Protein AF-A2GQQ0-F1 (afdb_monomer_lite)

pLDDT: mean 70.55, std 21.86, range [35.84, 96.81]

Radius of gyration: 24.34 Å; chains: 1; bounding box: 45×58×64 Å

Foldseek 3Di:
DDDDPVRVVVQVVCVVVVNHFQFWDWDADPVRDIDIDGDPGGDDDPPVPPDPDPDPDDDDDDDDDDDDDDDDDDDDDDDDDDDDDDDDDDDDDDD

Structure (mmCIF, N/CA/C/O backbone):
data_AF-A2GQQ0-F1
#
_entry.id   AF-A2GQQ0-F1
#
loop_
_atom_site.group_PDB
_atom_site.id
_atom_site.type_symbol
_atom_site.label_atom_id
_atom_site.label_alt_id
_atom_site.label_comp_id
_atom_site.label_asym_id
_atom_site.label_entity_id
_atom_site.label_seq_id
_atom_site.pdbx_PDB_ins_code
_atom_site.Cartn_x
_atom_site.Cartn_y
_atom_site.Cartn_z
_atom_site.occupancy
_atom_site.B_iso_or_equiv
_atom_site.auth_seq_id
_atom_site.auth_comp_id
_atom_site.auth_asym_id
_atom_site.auth_atom_id
_atom_site.pdbx_PDB_model_num
ATOM 1 N N . MET A 1 1 ? 9.404 -12.769 10.599 1.00 66.31 1 MET A N 1
ATOM 2 C CA . MET A 1 1 ? 9.922 -11.386 10.623 1.00 66.31 1 MET A CA 1
ATOM 3 C C . MET A 1 1 ? 8.780 -10.412 10.425 1.00 66.31 1 MET A C 1
ATOM 5 O O . MET A 1 1 ? 8.056 -10.535 9.441 1.00 66.31 1 MET A O 1
ATOM 9 N N . SER A 1 2 ? 8.642 -9.473 11.351 1.00 84.88 2 SER A N 1
ATOM 10 C CA . SER A 1 2 ? 7.727 -8.334 11.256 1.00 84.88 2 SER A CA 1
ATOM 11 C C . SER A 1 2 ? 8.544 -7.104 10.869 1.00 84.88 2 SER A C 1
ATOM 13 O O . SER A 1 2 ? 9.679 -6.984 11.317 1.00 84.88 2 SER A O 1
ATOM 15 N N . LEU A 1 3 ? 7.990 -6.211 10.049 1.00 92.12 3 LEU A N 1
ATOM 16 C CA . LEU A 1 3 ? 8.635 -4.930 9.752 1.00 92.12 3 LEU A CA 1
ATOM 17 C C . LEU A 1 3 ? 8.617 -4.037 10.995 1.00 92.12 3 LEU A C 1
ATOM 19 O O . LEU A 1 3 ? 7.578 -3.923 11.655 1.00 92.12 3 LEU A O 1
ATOM 23 N N . SER A 1 4 ? 9.733 -3.372 11.270 1.00 96.44 4 SER A N 1
ATOM 24 C CA . SER A 1 4 ? 9.796 -2.269 12.224 1.00 96.44 4 SER A CA 1
ATOM 25 C C . SER A 1 4 ? 8.974 -1.072 11.734 1.00 96.44 4 SER A C 1
ATOM 27 O O . SER A 1 4 ? 8.596 -0.971 10.563 1.00 96.44 4 SER A O 1
ATOM 29 N N . LYS A 1 5 ? 8.698 -0.129 12.639 1.00 95.19 5 LYS A N 1
ATOM 30 C CA . LYS A 1 5 ? 7.955 1.093 12.310 1.00 95.19 5 LYS A CA 1
ATOM 31 C C . LYS A 1 5 ? 8.645 1.902 11.200 1.00 95.19 5 LYS A C 1
ATOM 33 O O . LYS A 1 5 ? 7.992 2.254 10.224 1.00 95.19 5 LYS A O 1
ATOM 38 N N . SER A 1 6 ? 9.958 2.110 11.313 1.00 96.56 6 SER A N 1
ATOM 39 C CA . SER A 1 6 ? 10.739 2.890 10.343 1.00 96.56 6 SER A CA 1
ATOM 40 C C . SER A 1 6 ? 10.803 2.222 8.963 1.00 96.56 6 SER A C 1
ATOM 42 O O . SER A 1 6 ? 10.667 2.899 7.941 1.00 96.56 6 SER A O 1
ATOM 44 N N . GLU A 1 7 ? 10.919 0.889 8.906 1.00 95.56 7 GLU A N 1
ATOM 45 C CA . GLU A 1 7 ? 10.866 0.162 7.630 1.00 95.56 7 GLU A CA 1
ATOM 46 C C . GLU A 1 7 ? 9.497 0.318 6.957 1.00 95.56 7 GLU A C 1
ATOM 48 O O . GLU A 1 7 ? 9.421 0.555 5.751 1.00 95.56 7 GLU A O 1
ATOM 53 N N . ARG A 1 8 ? 8.404 0.232 7.730 1.00 95.88 8 ARG A N 1
ATOM 54 C CA . ARG A 1 8 ? 7.049 0.446 7.202 1.00 95.88 8 ARG A CA 1
ATOM 55 C C . ARG A 1 8 ? 6.878 1.855 6.643 1.00 95.88 8 ARG A C 1
ATOM 57 O O . ARG A 1 8 ? 6.364 1.997 5.538 1.00 95.88 8 ARG A O 1
ATOM 64 N N . GLU A 1 9 ? 7.302 2.871 7.387 1.00 96.81 9 GLU A N 1
ATOM 65 C CA . GLU A 1 9 ? 7.220 4.274 6.963 1.00 96.81 9 GLU A CA 1
ATOM 66 C C . GLU A 1 9 ? 8.027 4.523 5.687 1.00 96.81 9 GLU A C 1
ATOM 68 O O . GLU A 1 9 ? 7.504 5.104 4.738 1.00 96.81 9 GLU A O 1
ATOM 73 N N . SER A 1 10 ? 9.253 4.003 5.613 1.00 96.56 10 SER A N 1
ATOM 74 C CA . SER A 1 10 ? 10.109 4.141 4.428 1.00 96.56 10 SER A CA 1
ATOM 75 C C . SER A 1 10 ? 9.476 3.514 3.184 1.00 96.56 10 SER A C 1
ATOM 77 O O . SER A 1 10 ? 9.498 4.115 2.111 1.00 96.56 10 SER A O 1
ATOM 79 N N . ILE A 1 11 ? 8.865 2.331 3.321 1.00 96.06 11 ILE A N 1
ATOM 80 C CA . ILE A 1 11 ? 8.154 1.665 2.220 1.00 96.06 11 ILE A CA 1
ATOM 81 C C . ILE A 1 11 ? 6.976 2.522 1.735 1.00 96.06 11 ILE A C 1
ATOM 83 O O . ILE A 1 11 ? 6.811 2.685 0.531 1.00 96.06 11 ILE A O 1
ATOM 87 N N . ILE A 1 12 ? 6.180 3.084 2.649 1.00 96.38 12 ILE A N 1
ATOM 88 C CA . ILE A 1 12 ? 5.009 3.907 2.302 1.00 96.38 12 ILE A CA 1
ATOM 89 C C . ILE A 1 12 ? 5.435 5.206 1.612 1.00 96.38 12 ILE A C 1
ATOM 91 O O . ILE A 1 12 ? 4.864 5.572 0.587 1.00 96.38 12 ILE A O 1
ATOM 95 N N . LEU A 1 13 ? 6.443 5.896 2.153 1.00 96.62 13 LEU A N 1
ATOM 96 C CA . LEU A 1 13 ? 6.937 7.149 1.581 1.00 96.62 13 LEU A CA 1
ATOM 97 C C . LEU A 1 13 ? 7.523 6.944 0.182 1.00 96.62 13 LEU A C 1
ATOM 99 O O . LEU A 1 13 ? 7.315 7.776 -0.696 1.00 96.62 13 LEU A O 1
ATOM 103 N N . ASN A 1 14 ? 8.237 5.841 -0.037 1.00 95.44 14 ASN A N 1
ATOM 104 C CA . ASN A 1 14 ? 8.790 5.518 -1.348 1.00 95.44 14 ASN A CA 1
ATOM 105 C C . ASN A 1 14 ? 7.697 5.125 -2.348 1.00 95.44 14 ASN A C 1
ATOM 107 O O . ASN A 1 14 ? 7.732 5.603 -3.477 1.00 95.44 14 ASN A O 1
ATOM 111 N N . ASP A 1 15 ? 6.690 4.356 -1.929 1.00 94.12 15 ASP A N 1
ATOM 112 C CA . ASP A 1 15 ? 5.541 4.013 -2.776 1.00 94.12 15 ASP A CA 1
ATOM 113 C C . ASP A 1 15 ? 4.769 5.267 -3.223 1.00 94.12 15 ASP A C 1
ATOM 115 O O . ASP A 1 15 ? 4.492 5.429 -4.410 1.00 94.12 15 ASP A O 1
ATOM 119 N N . ALA A 1 16 ? 4.556 6.228 -2.315 1.00 93.62 16 ALA A N 1
ATOM 120 C CA . ALA A 1 16 ? 3.965 7.532 -2.636 1.00 93.62 16 ALA A CA 1
ATOM 121 C C . ALA A 1 16 ? 4.821 8.372 -3.607 1.00 93.62 16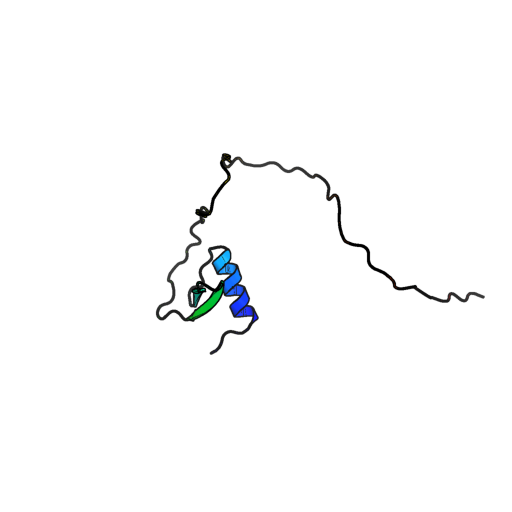 ALA A C 1
ATOM 123 O O . ALA A 1 16 ? 4.298 9.223 -4.324 1.00 93.62 16 ALA A O 1
ATOM 124 N N . ARG A 1 17 ? 6.136 8.124 -3.654 1.00 94.19 17 ARG A N 1
ATOM 125 C CA . ARG A 1 17 ? 7.074 8.710 -4.628 1.00 94.19 17 ARG A CA 1
ATOM 126 C C . ARG A 1 17 ? 7.159 7.909 -5.934 1.00 94.19 17 ARG A C 1
ATOM 128 O O . ARG A 1 17 ? 7.954 8.258 -6.799 1.00 94.19 17 ARG A O 1
ATOM 135 N N . GLY A 1 18 ? 6.383 6.833 -6.076 1.00 91.56 18 GLY A N 1
ATOM 136 C CA . GLY A 1 18 ? 6.420 5.930 -7.228 1.00 91.56 18 GLY A CA 1
ATOM 137 C C . GLY A 1 18 ? 7.566 4.910 -7.203 1.00 91.56 18 GLY A C 1
ATOM 138 O O . GLY A 1 18 ? 7.743 4.158 -8.157 1.00 91.56 18 GLY A O 1
ATOM 139 N N . ILE A 1 19 ? 8.338 4.843 -6.117 1.00 92.50 19 ILE A N 1
ATOM 140 C CA . ILE A 1 19 ? 9.460 3.915 -5.954 1.00 92.50 19 ILE A CA 1
ATOM 141 C C . ILE A 1 19 ? 8.952 2.653 -5.254 1.00 92.50 19 ILE A C 1
ATOM 143 O O . ILE A 1 19 ? 8.790 2.607 -4.033 1.00 92.50 19 ILE A O 1
ATOM 147 N N . GLN A 1 20 ? 8.708 1.601 -6.034 1.00 92.38 20 GLN A N 1
ATOM 148 C CA . GLN A 1 20 ? 8.177 0.351 -5.499 1.00 92.38 20 GLN A CA 1
ATOM 149 C C . GLN A 1 20 ? 9.226 -0.447 -4.725 1.00 92.38 20 GLN A C 1
ATOM 151 O O . GLN A 1 20 ? 10.348 -0.666 -5.180 1.00 92.38 20 GLN A O 1
ATOM 156 N N . HIS A 1 21 ? 8.823 -0.983 -3.574 1.00 94.19 21 HIS A N 1
ATOM 157 C CA . HIS A 1 21 ? 9.680 -1.884 -2.816 1.00 94.19 21 HIS A CA 1
ATOM 158 C C . HIS A 1 21 ? 9.729 -3.286 -3.466 1.00 94.19 21 HIS A C 1
ATOM 160 O O . HIS A 1 21 ? 8.676 -3.864 -3.757 1.00 94.19 21 HIS A O 1
ATOM 166 N N . PRO A 1 22 ? 10.912 -3.913 -3.617 1.00 94.19 22 PRO A N 1
ATOM 167 C CA . PRO A 1 22 ? 11.042 -5.204 -4.301 1.00 94.19 22 PRO A CA 1
ATOM 168 C C . PRO A 1 22 ? 10.315 -6.344 -3.576 1.00 94.19 22 PRO A C 1
ATOM 170 O O . PRO A 1 22 ? 9.738 -7.224 -4.207 1.00 94.19 22 PRO A O 1
ATOM 173 N N . PHE A 1 23 ? 10.294 -6.329 -2.241 1.00 94.31 23 PHE A N 1
ATOM 174 C CA . PHE A 1 23 ? 9.726 -7.422 -1.434 1.00 94.31 23 PHE A CA 1
ATOM 175 C C . PHE A 1 23 ? 8.327 -7.162 -0.869 1.00 94.31 23 PHE A C 1
ATOM 177 O O . PHE A 1 23 ? 7.705 -8.086 -0.341 1.00 94.31 23 PHE A O 1
ATOM 184 N N . TYR A 1 24 ? 7.820 -5.933 -0.952 1.00 95.31 24 TYR A N 1
ATOM 185 C CA . TYR A 1 24 ? 6.555 -5.543 -0.326 1.00 95.31 24 TYR A CA 1
ATOM 186 C C . TYR A 1 24 ? 5.705 -4.759 -1.320 1.00 95.31 24 TYR A C 1
ATOM 188 O O . TYR A 1 24 ? 6.233 -4.106 -2.216 1.00 95.31 24 TYR A O 1
ATOM 196 N N . TYR A 1 25 ? 4.387 -4.862 -1.205 1.00 94.50 25 TYR A N 1
ATOM 197 C CA . TYR A 1 25 ? 3.466 -3.982 -1.915 1.00 94.50 25 TYR A CA 1
ATOM 198 C C . TYR A 1 25 ? 2.626 -3.207 -0.904 1.00 94.50 25 TYR A C 1
ATOM 200 O O . TYR A 1 25 ? 2.312 -3.723 0.179 1.00 94.50 25 TYR A O 1
ATOM 208 N N . VAL A 1 26 ? 2.297 -1.970 -1.262 1.00 95.69 26 VAL A N 1
ATOM 209 C CA . VAL A 1 26 ? 1.425 -1.091 -0.490 1.00 95.69 26 VAL A CA 1
ATOM 210 C C . VAL A 1 26 ? 0.041 -1.119 -1.129 1.00 95.69 26 VAL A C 1
ATOM 212 O O . VAL A 1 26 ? -0.107 -1.204 -2.345 1.00 95.69 26 VAL A O 1
ATOM 215 N N . SER A 1 27 ? -0.992 -1.130 -0.299 1.00 95.12 27 SER A N 1
ATOM 216 C CA . SER A 1 27 ? -2.381 -1.033 -0.741 1.00 95.12 27 SER A CA 1
ATOM 217 C C . SER A 1 27 ? -3.141 -0.116 0.200 1.00 95.12 27 SER A C 1
ATOM 219 O O . SER A 1 27 ? -2.936 -0.166 1.414 1.00 95.12 27 SER A O 1
ATOM 221 N N . GLN A 1 28 ? -4.016 0.712 -0.357 1.00 95.25 28 GLN A N 1
ATOM 222 C CA . GLN A 1 28 ? -4.880 1.594 0.409 1.00 95.25 28 GLN A CA 1
ATOM 223 C C . GLN A 1 28 ? -6.319 1.085 0.322 1.00 95.25 28 GLN A C 1
ATOM 225 O O . GLN A 1 28 ? -6.822 0.758 -0.752 1.00 95.25 28 GLN A O 1
ATOM 230 N N . SER A 1 29 ? -6.972 0.971 1.471 1.00 95.69 29 SER A N 1
ATOM 231 C CA . SER A 1 29 ? -8.409 0.695 1.534 1.00 95.69 29 SER A CA 1
ATOM 232 C C . SER A 1 29 ? -9.231 1.937 1.192 1.00 95.69 29 SER A C 1
ATOM 234 O O . SER A 1 29 ? -8.722 3.055 1.208 1.00 95.69 29 SER A O 1
ATOM 236 N N . LYS A 1 30 ? -10.533 1.744 0.960 1.00 95.06 30 LYS A N 1
ATOM 237 C CA . LYS A 1 30 ? -11.484 2.843 0.728 1.00 95.06 30 LYS A CA 1
ATOM 238 C C . LYS A 1 30 ? -11.552 3.831 1.901 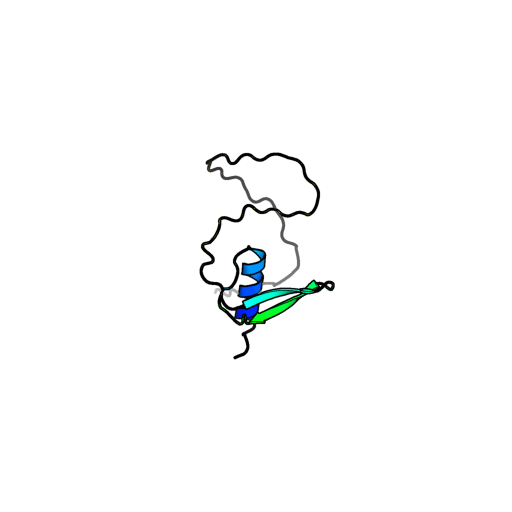1.00 95.06 30 LYS A C 1
ATOM 240 O O . LYS A 1 30 ? -11.750 5.014 1.675 1.00 95.06 30 LYS A O 1
ATOM 245 N N . ASP A 1 31 ? -11.297 3.359 3.121 1.00 95.44 31 ASP A N 1
ATOM 246 C CA . ASP A 1 31 ? -11.277 4.180 4.342 1.00 95.44 31 ASP A CA 1
ATOM 247 C C . ASP A 1 31 ? -9.931 4.901 4.554 1.00 95.44 31 ASP A C 1
ATOM 249 O O . ASP A 1 31 ? -9.656 5.423 5.633 1.00 95.44 31 ASP A O 1
ATOM 253 N N . GLY A 1 32 ? -9.025 4.844 3.575 1.00 93.19 32 GLY A N 1
ATOM 254 C CA . GLY A 1 32 ? -7.706 5.467 3.645 1.00 93.19 32 GLY A CA 1
ATOM 255 C C . GLY A 1 32 ? -6.657 4.682 4.439 1.00 93.19 32 GLY A C 1
ATOM 256 O O . GLY A 1 32 ? -5.490 5.072 4.435 1.00 93.19 32 GLY A O 1
ATOM 257 N N . LYS A 1 33 ? -7.009 3.552 5.074 1.00 96.06 33 LYS A N 1
ATOM 258 C CA . LYS A 1 33 ? -6.034 2.715 5.803 1.00 96.06 33 LYS A CA 1
ATOM 259 C C . LYS A 1 33 ? -5.032 2.089 4.839 1.00 96.06 33 LYS A C 1
ATOM 261 O O . LYS A 1 33 ? -5.434 1.504 3.830 1.00 96.06 33 LYS A O 1
ATOM 266 N N . ILE A 1 34 ? -3.754 2.167 5.201 1.00 95.88 34 ILE A N 1
ATOM 267 C CA . ILE A 1 34 ? -2.631 1.660 4.413 1.00 95.88 34 ILE A CA 1
ATOM 268 C C . ILE A 1 34 ? -2.193 0.290 4.937 1.00 95.88 34 ILE A C 1
ATOM 270 O O . ILE A 1 34 ? -1.928 0.106 6.128 1.00 95.88 34 ILE A O 1
ATOM 274 N N . TYR A 1 35 ? -2.059 -0.666 4.026 1.00 95.38 35 TYR A N 1
ATOM 275 C CA . TYR A 1 35 ? -1.619 -2.025 4.302 1.00 95.38 35 TYR A CA 1
ATOM 276 C C . TYR A 1 35 ? -0.357 -2.340 3.511 1.00 95.38 35 TYR A C 1
ATOM 278 O O . TYR A 1 35 ? -0.298 -2.128 2.303 1.00 95.38 35 TYR A O 1
ATOM 286 N N . ILE A 1 36 ? 0.631 -2.905 4.204 1.00 95.56 36 ILE A N 1
ATOM 287 C CA . ILE A 1 36 ? 1.873 -3.398 3.611 1.00 95.56 36 ILE A CA 1
ATOM 288 C C . ILE A 1 36 ? 1.840 -4.915 3.672 1.00 95.56 36 ILE A C 1
ATOM 290 O O . ILE A 1 36 ? 1.652 -5.486 4.754 1.00 95.56 36 ILE A O 1
ATOM 294 N N . ARG A 1 37 ? 2.050 -5.571 2.533 1.00 93.88 37 ARG A N 1
ATOM 295 C CA . ARG A 1 37 ? 2.069 -7.031 2.463 1.00 93.88 37 ARG A CA 1
ATOM 296 C C . ARG A 1 37 ? 3.295 -7.528 1.715 1.00 93.88 37 ARG A C 1
ATOM 298 O O . ARG A 1 37 ? 3.709 -6.959 0.708 1.00 93.88 37 ARG A O 1
ATOM 305 N N . LYS A 1 38 ? 3.889 -8.601 2.238 1.00 94.38 38 LYS A N 1
ATOM 306 C CA . LYS A 1 38 ? 5.040 -9.261 1.620 1.00 94.38 38 LYS A CA 1
ATOM 307 C C . LYS A 1 38 ? 4.616 -9.902 0.301 1.00 94.38 38 LYS A C 1
ATOM 309 O O . LYS A 1 38 ? 3.593 -10.589 0.245 1.00 94.38 38 LYS A O 1
ATOM 314 N N . ARG A 1 39 ? 5.403 -9.684 -0.748 1.00 92.75 39 ARG A N 1
ATOM 315 C CA . ARG A 1 39 ? 5.213 -10.317 -2.055 1.00 92.75 39 ARG A CA 1
ATOM 316 C C . ARG A 1 39 ? 5.653 -11.781 -1.985 1.00 92.75 39 ARG A C 1
ATOM 318 O O . ARG A 1 39 ? 6.592 -12.120 -1.267 1.00 92.75 39 ARG A O 1
ATOM 325 N N . LYS A 1 40 ? 4.969 -12.648 -2.738 1.00 93.56 40 LYS A N 1
ATOM 326 C CA . LYS A 1 40 ? 5.382 -14.053 -2.904 1.00 93.56 40 LYS A CA 1
ATOM 327 C C . LYS A 1 40 ? 6.632 -14.170 -3.776 1.00 93.56 40 LYS A C 1
ATOM 329 O O . LYS A 1 40 ? 7.497 -14.984 -3.486 1.00 93.56 40 LYS A O 1
ATOM 334 N N . VAL A 1 41 ? 6.717 -13.331 -4.807 1.00 91.81 41 VAL A N 1
ATOM 335 C CA . VAL A 1 41 ? 7.851 -13.232 -5.728 1.00 91.81 41 VAL A CA 1
ATOM 336 C C . VAL A 1 41 ? 8.380 -11.798 -5.655 1.00 91.81 41 VAL A C 1
ATOM 338 O O . VAL A 1 41 ? 7.566 -10.871 -5.748 1.00 91.81 41 VAL A O 1
ATOM 341 N N . PRO A 1 42 ? 9.690 -11.588 -5.430 1.00 91.88 42 PRO A N 1
ATOM 342 C CA . PRO A 1 42 ? 10.273 -10.254 -5.470 1.00 91.88 42 PRO A CA 1
ATOM 343 C C . PRO A 1 42 ? 10.041 -9.597 -6.829 1.00 91.88 42 PRO A C 1
ATOM 345 O O . PRO A 1 42 ? 10.076 -10.265 -7.861 1.00 91.88 42 PRO A O 1
ATOM 348 N N . LEU A 1 43 ? 9.818 -8.287 -6.833 1.00 8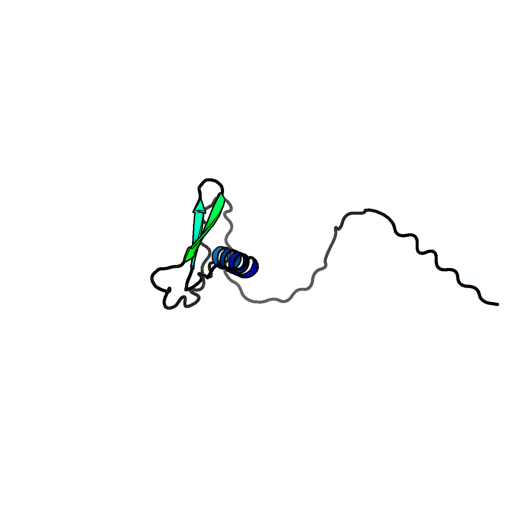7.50 43 LEU A N 1
ATOM 349 C CA . LEU A 1 43 ? 9.792 -7.524 -8.071 1.00 87.50 43 LEU A CA 1
ATOM 350 C C . LEU A 1 43 ? 11.222 -7.472 -8.624 1.00 87.50 43 LEU A C 1
ATOM 352 O O . LEU A 1 43 ? 12.091 -6.840 -8.025 1.00 87.50 43 LEU A O 1
ATOM 356 N N . ALA A 1 44 ? 11.477 -8.194 -9.713 1.00 72.38 44 ALA A N 1
ATOM 357 C CA . ALA A 1 44 ? 12.746 -8.126 -10.422 1.00 72.38 44 ALA A CA 1
ATOM 358 C C . ALA A 1 44 ? 12.769 -6.830 -11.242 1.00 72.38 44 ALA A C 1
ATOM 360 O O . ALA A 1 44 ? 11.890 -6.624 -12.072 1.00 72.38 44 ALA A O 1
ATOM 361 N N . ASN A 1 45 ? 13.762 -5.981 -10.973 1.00 60.44 45 ASN A N 1
ATOM 362 C CA . ASN A 1 45 ? 14.060 -4.741 -11.690 1.00 60.44 45 ASN A CA 1
ATOM 363 C C . ASN A 1 45 ? 12.900 -3.734 -11.724 1.00 60.44 45 ASN A C 1
ATOM 365 O O . ASN A 1 45 ? 12.224 -3.567 -12.731 1.00 60.44 45 ASN A O 1
ATOM 369 N N . ALA A 1 46 ? 12.742 -2.974 -10.641 1.00 56.12 46 ALA A N 1
ATOM 370 C CA . ALA A 1 46 ? 12.401 -1.573 -10.833 1.00 56.12 46 ALA A CA 1
ATOM 371 C C . ALA A 1 46 ? 13.711 -0.876 -11.226 1.00 56.12 46 ALA A C 1
ATOM 373 O O . ALA A 1 46 ? 14.373 -0.265 -10.388 1.00 56.12 46 ALA A O 1
ATOM 374 N N . GLU A 1 47 ? 14.117 -1.005 -12.497 1.00 53.31 47 GLU A N 1
ATOM 375 C CA . GLU A 1 47 ? 14.766 0.153 -13.108 1.00 53.31 47 GLU A CA 1
ATOM 376 C C . GLU A 1 47 ? 13.839 1.318 -12.777 1.00 53.31 47 GLU A C 1
ATOM 378 O O . GLU A 1 47 ? 12.618 1.193 -12.899 1.00 53.31 47 GLU A O 1
ATOM 383 N N . SER A 1 48 ? 14.392 2.372 -12.189 1.00 54.28 48 SER A N 1
ATOM 384 C CA . SER A 1 48 ? 13.673 3.600 -11.895 1.00 54.28 48 SER A CA 1
ATOM 385 C C . SER A 1 48 ? 13.239 4.203 -13.225 1.00 54.28 48 SER A C 1
ATOM 387 O O . SER A 1 48 ? 13.876 5.118 -13.743 1.00 54.28 48 SER A O 1
ATOM 389 N N . ASP A 1 49 ? 12.190 3.623 -13.804 1.00 50.41 49 ASP A N 1
ATOM 390 C CA . ASP A 1 49 ? 11.439 4.175 -14.902 1.00 50.41 49 ASP A CA 1
ATOM 391 C C . AS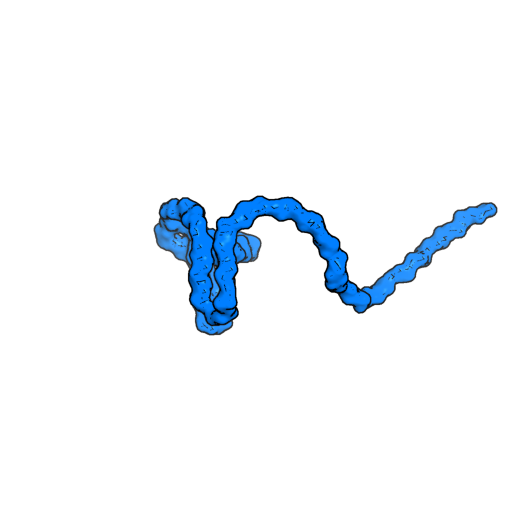P A 1 49 ? 11.059 5.560 -14.420 1.00 50.41 49 ASP A C 1
ATOM 393 O O . ASP A 1 49 ? 10.407 5.736 -13.390 1.00 50.41 49 ASP A O 1
ATOM 397 N N . ASN A 1 50 ? 11.610 6.550 -15.104 1.00 52.44 50 ASN A N 1
ATOM 398 C CA . ASN A 1 50 ? 11.417 7.954 -14.831 1.00 52.44 50 ASN A CA 1
ATOM 399 C C . ASN A 1 50 ? 9.910 8.233 -14.908 1.00 52.44 50 ASN A C 1
ATOM 401 O O . ASN A 1 50 ? 9.371 8.457 -15.994 1.00 52.44 50 ASN A O 1
ATOM 405 N N . ILE A 1 51 ? 9.207 8.151 -13.773 1.00 53.88 51 ILE A N 1
ATOM 406 C CA . ILE A 1 51 ? 7.756 8.309 -13.725 1.00 53.88 51 ILE A CA 1
ATOM 407 C C . ILE A 1 51 ? 7.433 9.741 -14.147 1.00 53.88 51 ILE A C 1
ATOM 409 O O . ILE A 1 51 ? 7.579 10.699 -13.388 1.00 53.88 51 ILE A O 1
ATOM 413 N N . LYS A 1 52 ? 6.932 9.875 -15.379 1.00 54.47 52 LYS A N 1
ATOM 414 C CA . LYS A 1 52 ? 5.986 10.932 -15.721 1.00 54.47 52 LYS A CA 1
ATOM 415 C C . LYS A 1 52 ? 4.759 10.714 -14.844 1.00 54.47 52 LYS A C 1
ATOM 417 O O . LYS A 1 52 ? 4.002 9.767 -15.046 1.00 54.47 52 LYS A O 1
ATOM 422 N N . VAL A 1 53 ? 4.600 11.586 -13.858 1.00 46.50 53 VAL A N 1
ATOM 423 C CA . VAL A 1 53 ? 3.439 11.661 -12.973 1.00 46.50 53 VAL A CA 1
ATOM 424 C C . VAL A 1 53 ? 2.185 11.879 -13.825 1.00 46.50 53 VAL A C 1
ATOM 426 O O . VAL A 1 53 ? 1.886 12.999 -14.224 1.00 46.50 53 VAL A O 1
ATOM 429 N N . TYR A 1 54 ? 1.440 10.814 -14.119 1.00 45.59 54 TYR A N 1
ATOM 430 C CA . TYR A 1 54 ? 0.049 10.920 -14.563 1.00 45.59 54 TYR A CA 1
ATOM 431 C C . TYR A 1 54 ? -0.856 10.747 -13.344 1.00 45.59 54 TYR A C 1
ATOM 433 O O . TYR A 1 54 ? -1.437 9.690 -13.109 1.00 45.59 54 TYR A O 1
ATOM 441 N N . GLY A 1 55 ? -0.957 11.812 -12.549 1.00 42.91 55 GLY A N 1
ATOM 442 C CA . GLY A 1 55 ? -2.043 11.964 -11.591 1.00 42.91 55 GLY A CA 1
ATOM 443 C C . GLY A 1 55 ? -3.326 12.276 -12.356 1.00 42.91 55 GLY A C 1
ATOM 444 O O . GLY A 1 55 ? -3.479 13.372 -12.886 1.00 42.91 55 GLY A O 1
ATOM 445 N N . LYS A 1 56 ? -4.255 11.320 -12.441 1.00 52.59 56 LYS A N 1
ATOM 446 C CA . LYS A 1 56 ? -5.648 11.645 -12.765 1.00 52.59 56 LYS A CA 1
ATOM 447 C C . LYS A 1 56 ? -6.339 12.050 -11.465 1.00 52.59 56 LYS A C 1
ATOM 449 O O . LYS A 1 56 ? -6.696 11.194 -10.663 1.00 52.59 56 LYS A O 1
ATOM 454 N N . GLY A 1 57 ? -6.487 13.358 -11.289 1.00 41.28 57 GLY A N 1
ATOM 455 C CA . GLY A 1 57 ? -7.188 14.004 -10.184 1.00 41.28 57 GLY A CA 1
ATOM 456 C C . GLY A 1 57 ? -7.240 15.514 -10.409 1.00 41.28 57 GLY A C 1
ATOM 457 O O . GLY A 1 57 ? -6.532 16.239 -9.736 1.00 41.28 57 GLY A O 1
ATOM 458 N N . GLU A 1 58 ? -8.003 15.901 -11.436 1.00 46.78 58 GLU A N 1
ATOM 459 C CA . GLU A 1 58 ? -8.726 17.170 -11.642 1.00 46.78 58 GLU A CA 1
ATOM 460 C C . GLU A 1 58 ? -8.011 18.529 -11.455 1.00 46.78 58 GLU A C 1
ATOM 462 O O . GLU A 1 58 ? -7.560 18.879 -10.375 1.00 46.78 58 GLU A O 1
ATOM 467 N N . VAL A 1 59 ? -8.074 19.326 -12.542 1.00 49.31 59 VAL A N 1
ATOM 468 C CA . VAL A 1 59 ? -7.872 20.790 -12.665 1.00 49.31 59 VAL A CA 1
ATOM 469 C C . VAL A 1 59 ? -6.518 21.289 -12.126 1.00 49.31 59 VAL A C 1
ATOM 471 O O . VAL A 1 59 ? -6.311 21.434 -10.936 1.00 49.31 59 VAL A O 1
ATOM 474 N N . HIS A 1 60 ? -5.516 21.560 -12.962 1.00 38.78 60 HIS A N 1
ATOM 475 C CA . HIS A 1 60 ? -5.468 22.786 -13.754 1.00 38.78 60 HIS A CA 1
ATOM 476 C C . HIS A 1 60 ? -4.753 22.577 -15.092 1.00 38.78 60 HIS A C 1
ATOM 478 O O . HIS A 1 60 ? -3.647 22.045 -15.183 1.00 38.78 60 HIS A O 1
ATOM 484 N N . GLU A 1 61 ? -5.414 23.056 -16.135 1.00 48.41 61 GLU A N 1
ATOM 485 C CA . GLU A 1 61 ? -4.815 23.420 -17.404 1.00 48.41 61 GLU A CA 1
ATOM 486 C C . GLU A 1 61 ? -3.764 24.513 -17.158 1.00 48.41 61 GLU A C 1
ATOM 488 O O . GLU A 1 61 ? -4.109 25.618 -16.759 1.00 48.41 61 GLU A O 1
ATOM 493 N N . ALA A 1 62 ? -2.485 24.205 -17.357 1.00 46.34 62 ALA A N 1
ATOM 494 C CA . ALA A 1 62 ? -1.520 25.145 -17.920 1.00 46.34 62 ALA A CA 1
ATOM 495 C C . ALA A 1 62 ? -0.201 24.425 -18.196 1.00 46.34 62 ALA A C 1
ATOM 497 O O . ALA A 1 62 ? 0.445 23.845 -17.327 1.00 46.34 62 ALA A O 1
ATOM 498 N N . HIS A 1 63 ? 0.174 24.472 -19.463 1.00 51.56 63 HIS A N 1
ATOM 499 C CA . HIS A 1 63 ? 1.364 23.903 -20.061 1.00 51.56 63 HIS A CA 1
ATOM 500 C C . HIS A 1 63 ? 2.652 24.297 -19.333 1.00 51.56 63 HIS A C 1
ATOM 502 O O . HIS A 1 63 ? 2.955 25.482 -19.228 1.00 51.56 63 HIS A O 1
ATOM 508 N N . VAL A 1 64 ? 3.492 23.324 -18.968 1.00 39.81 64 VAL A N 1
ATOM 509 C CA . VAL A 1 64 ? 4.910 23.608 -18.711 1.00 39.81 64 VAL A CA 1
ATOM 510 C C . VAL A 1 64 ? 5.778 22.595 -19.452 1.00 39.81 64 VAL A C 1
ATOM 512 O O . VAL A 1 64 ? 5.954 21.442 -19.066 1.00 39.81 64 VAL A O 1
ATOM 515 N N . LYS A 1 65 ? 6.280 23.070 -20.591 1.00 49.16 65 LYS A N 1
ATOM 516 C CA . LYS A 1 65 ? 7.380 22.519 -21.390 1.00 49.16 65 LYS A CA 1
ATOM 517 C C . LYS A 1 65 ? 8.623 22.351 -20.491 1.00 49.16 65 LYS A C 1
ATOM 519 O O . LYS A 1 65 ? 8.868 23.242 -19.680 1.00 49.16 65 LYS A O 1
ATOM 524 N N . PRO A 1 66 ? 9.458 21.305 -20.636 1.00 49.78 66 PRO A N 1
ATOM 525 C CA . PRO A 1 66 ? 10.695 21.225 -19.875 1.00 49.78 66 PRO A CA 1
ATOM 526 C C . PRO A 1 66 ? 11.715 22.154 -20.536 1.00 49.78 66 PRO A C 1
ATOM 528 O O . PRO A 1 66 ? 12.121 21.929 -21.675 1.00 49.78 66 PRO A O 1
ATOM 531 N N . SER A 1 67 ? 12.106 23.220 -19.847 1.00 42.44 67 SER A N 1
ATOM 532 C CA . SER A 1 67 ? 13.176 24.104 -20.297 1.00 42.44 67 SER A CA 1
ATOM 533 C C . SER A 1 67 ? 14.138 24.327 -19.137 1.00 42.44 67 SER A C 1
ATOM 535 O O . SER A 1 67 ? 13.827 25.046 -18.198 1.00 42.44 67 SER A O 1
ATOM 537 N N . ILE A 1 68 ? 15.251 23.588 -19.200 1.00 43.38 68 ILE A N 1
ATOM 538 C CA . ILE A 1 68 ? 16.628 24.010 -18.904 1.00 43.38 68 ILE A CA 1
ATOM 539 C C . ILE A 1 68 ? 16.814 25.270 -18.055 1.00 43.38 68 ILE A C 1
ATOM 541 O O . ILE A 1 68 ? 16.345 26.334 -18.433 1.00 43.38 68 ILE A O 1
ATOM 545 N N . GLN A 1 69 ? 17.661 25.100 -17.029 1.00 46.19 69 GLN A N 1
ATOM 546 C CA . GLN A 1 69 ? 18.631 26.062 -16.493 1.00 46.19 69 GLN A CA 1
ATOM 547 C C . GLN A 1 69 ? 18.111 27.479 -16.247 1.00 46.19 69 GLN A C 1
ATOM 549 O O . GLN A 1 69 ? 17.842 28.211 -17.188 1.00 46.19 69 GLN A O 1
ATOM 554 N N . THR A 1 70 ? 18.139 27.921 -14.991 1.00 35.84 70 THR A N 1
ATOM 555 C CA . THR A 1 70 ? 18.844 29.152 -14.594 1.00 35.84 70 THR A CA 1
ATOM 556 C C . THR A 1 70 ? 18.702 29.344 -13.087 1.00 35.84 70 THR A C 1
ATOM 558 O O . THR A 1 70 ? 17.613 29.373 -12.525 1.00 35.84 70 THR A O 1
ATOM 561 N N . GLU A 1 71 ? 19.862 29.444 -12.459 1.00 52.16 71 GLU A N 1
ATOM 562 C CA . GLU A 1 71 ? 20.140 29.984 -11.138 1.00 52.16 71 GLU A CA 1
ATOM 563 C C . GLU A 1 71 ? 19.437 31.340 -10.928 1.00 52.16 71 GLU A C 1
ATOM 565 O O . GLU A 1 71 ? 19.676 32.282 -11.682 1.00 52.16 71 GLU A O 1
ATOM 570 N N . LYS A 1 72 ? 18.586 31.476 -9.901 1.00 41.38 72 LYS A N 1
ATOM 571 C CA . LYS A 1 72 ? 18.322 32.793 -9.305 1.00 41.38 72 LYS A CA 1
ATOM 572 C C . LYS A 1 72 ? 17.803 32.700 -7.873 1.00 41.38 72 LYS A C 1
ATOM 574 O O . LYS A 1 72 ? 16.683 32.278 -7.614 1.00 41.38 72 LYS A O 1
ATOM 579 N N . SER A 1 73 ? 18.680 33.134 -6.974 1.00 52.06 73 SER A N 1
ATOM 580 C CA . SER A 1 73 ? 18.395 33.700 -5.657 1.00 52.06 73 SER A CA 1
ATOM 581 C C . SER A 1 73 ? 17.154 34.601 -5.666 1.00 52.06 73 SER A C 1
ATOM 583 O O . SER A 1 73 ? 17.080 35.488 -6.516 1.00 52.06 73 SER A O 1
ATOM 585 N N . ILE A 1 74 ? 16.230 34.382 -4.725 1.00 44.91 74 ILE A N 1
ATOM 586 C CA . ILE A 1 74 ? 15.313 35.385 -4.153 1.00 44.91 74 ILE A CA 1
ATOM 587 C C . ILE A 1 74 ? 14.774 34.874 -2.799 1.00 44.91 74 ILE A C 1
ATOM 589 O O . ILE A 1 74 ? 14.621 33.673 -2.593 1.00 44.91 74 ILE A O 1
ATOM 593 N N . GLU A 1 75 ? 14.589 35.825 -1.885 1.00 48.84 75 GLU A N 1
ATOM 594 C CA . GLU A 1 75 ? 14.479 35.782 -0.415 1.00 48.84 75 GLU A CA 1
ATOM 595 C C . GLU A 1 75 ? 13.424 34.853 0.227 1.00 48.84 75 GLU A C 1
ATOM 597 O O . GLU A 1 75 ? 12.412 34.531 -0.395 1.00 48.84 75 GLU A O 1
ATOM 602 N N . PRO A 1 76 ? 13.589 34.488 1.520 1.00 48.94 76 PRO A N 1
ATOM 603 C CA . PRO A 1 76 ? 12.515 33.925 2.328 1.00 48.94 76 PRO A CA 1
ATOM 604 C C . PRO A 1 76 ? 11.755 35.030 3.089 1.00 48.94 76 PRO A C 1
ATOM 606 O O . PRO A 1 76 ? 12.240 35.521 4.108 1.00 48.94 76 PRO A O 1
ATOM 609 N N . GLU A 1 77 ? 10.540 35.374 2.648 1.00 49.34 77 GLU A N 1
ATOM 610 C CA . GLU A 1 77 ? 9.594 36.161 3.453 1.00 49.34 77 GLU A CA 1
ATOM 611 C C . GLU A 1 77 ? 8.595 35.240 4.183 1.00 49.34 77 GLU A C 1
ATOM 613 O O . GLU A 1 77 ? 7.828 34.497 3.575 1.00 49.34 77 GLU A O 1
ATOM 618 N N . GLU A 1 78 ? 8.695 35.307 5.514 1.00 51.44 78 GLU A N 1
ATOM 619 C CA . GLU A 1 78 ? 7.696 35.097 6.570 1.00 51.44 78 GLU A CA 1
ATOM 620 C C . GLU A 1 78 ? 6.874 33.795 6.664 1.00 51.44 78 GLU A C 1
ATOM 622 O O . GLU A 1 78 ? 6.008 33.477 5.855 1.00 51.44 78 GLU A O 1
ATOM 627 N N . LYS A 1 79 ? 6.993 33.126 7.825 1.00 48.03 79 LYS A N 1
ATOM 628 C CA . LYS A 1 79 ? 6.063 33.295 8.972 1.00 48.03 79 LYS A CA 1
ATOM 629 C C . LYS A 1 79 ? 6.169 32.086 9.917 1.00 48.03 79 LYS A C 1
ATOM 631 O O . LYS A 1 79 ? 5.754 30.979 9.577 1.00 48.03 79 LYS A O 1
ATOM 636 N N . LYS A 1 80 ? 6.698 32.281 11.130 1.00 58.00 80 LYS A N 1
ATOM 637 C CA . LYS A 1 80 ? 6.540 31.332 12.252 1.00 58.00 80 LYS A CA 1
ATOM 638 C C . LYS A 1 80 ? 5.812 32.030 13.407 1.00 58.00 80 LYS A C 1
ATOM 640 O O . LYS A 1 80 ? 6.020 33.225 13.586 1.00 58.00 80 LYS A O 1
ATOM 645 N N . PRO A 1 81 ? 4.934 31.319 14.135 1.00 51.38 81 PRO A N 1
ATOM 646 C CA . PRO A 1 81 ? 4.024 31.931 15.095 1.00 51.38 81 PRO A CA 1
ATOM 647 C C . PRO A 1 81 ? 4.720 32.279 16.417 1.00 51.38 81 PRO A C 1
ATOM 649 O O . PRO A 1 81 ? 5.535 31.509 16.923 1.00 51.38 81 PRO A O 1
ATOM 652 N N . ASP A 1 82 ? 4.334 33.425 16.973 1.00 54.56 82 ASP A N 1
ATOM 653 C CA . ASP A 1 82 ? 4.568 33.857 18.353 1.00 54.56 82 ASP A CA 1
ATOM 654 C C . ASP A 1 82 ? 3.933 32.883 19.352 1.00 54.56 82 ASP A C 1
ATOM 656 O O . ASP A 1 82 ? 2.721 32.708 19.288 1.00 54.56 82 ASP A O 1
ATOM 660 N N . VAL A 1 83 ? 4.712 32.323 20.292 1.00 50.28 83 VAL A N 1
ATOM 661 C CA . VAL A 1 83 ? 4.287 31.996 21.673 1.00 50.28 83 VAL A CA 1
ATOM 662 C C . VAL A 1 83 ? 5.527 31.874 22.590 1.00 50.28 83 VAL A C 1
ATOM 664 O O . VAL A 1 83 ? 6.258 30.891 22.550 1.00 50.28 83 VAL A O 1
ATOM 667 N N . LEU A 1 84 ? 5.696 32.900 23.431 1.00 55.88 84 LEU A N 1
ATOM 668 C CA . LEU A 1 84 ? 6.005 32.907 24.875 1.00 55.88 84 LEU A CA 1
ATOM 669 C C . LEU A 1 84 ? 7.249 32.192 25.466 1.00 55.88 84 LEU A C 1
ATOM 671 O O . LEU A 1 84 ? 7.343 30.974 25.557 1.00 55.88 84 LEU A O 1
ATOM 675 N N . SER A 1 85 ? 8.060 33.053 26.100 1.00 54.91 85 SER A N 1
ATOM 676 C CA . SER A 1 85 ? 8.722 32.924 27.412 1.00 54.91 85 SER A CA 1
ATOM 677 C C . SER A 1 85 ? 9.822 31.878 27.619 1.00 54.91 85 SER A C 1
ATOM 679 O O . SER A 1 85 ? 9.532 30.711 27.850 1.00 54.91 85 SER A O 1
ATOM 681 N N . ILE A 1 86 ? 11.056 32.365 27.790 1.00 57.25 86 ILE A N 1
ATOM 682 C CA . ILE A 1 86 ? 11.839 32.109 29.009 1.00 57.25 86 ILE A CA 1
ATOM 683 C C . ILE A 1 86 ? 12.673 33.353 29.348 1.00 57.25 86 ILE A C 1
ATOM 685 O O . ILE A 1 86 ? 13.447 33.864 28.544 1.00 57.25 86 ILE A O 1
ATOM 689 N N . THR A 1 87 ? 12.453 33.879 30.544 1.00 58.97 87 THR A N 1
ATOM 690 C CA . THR A 1 87 ? 13.198 34.975 31.159 1.00 58.97 87 THR A CA 1
ATOM 691 C C . THR A 1 87 ? 14.589 34.460 31.533 1.00 58.97 87 THR A C 1
ATOM 693 O O . THR A 1 87 ? 14.705 33.642 32.443 1.00 58.97 87 THR A O 1
ATOM 696 N N . ASN A 1 88 ? 15.648 34.928 30.869 1.00 61.19 88 ASN A N 1
ATOM 697 C CA . ASN A 1 88 ? 17.015 34.658 31.320 1.00 61.19 88 ASN A CA 1
ATOM 698 C C . ASN A 1 88 ? 17.333 35.578 32.507 1.00 61.19 88 ASN A C 1
ATOM 700 O O . ASN A 1 88 ? 17.757 36.719 32.334 1.00 61.19 88 ASN A O 1
ATOM 704 N N . GLN A 1 89 ? 17.076 35.088 33.721 1.00 62.22 89 G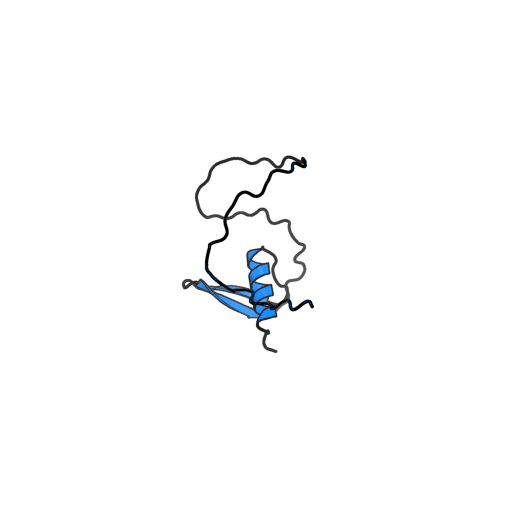LN A N 1
ATOM 705 C CA . GLN A 1 89 ? 17.778 35.559 34.911 1.00 62.22 89 GLN A CA 1
ATOM 706 C C . GLN A 1 89 ? 19.187 34.965 34.874 1.00 62.22 89 GLN A C 1
ATOM 708 O O . GLN A 1 89 ? 19.353 33.787 35.172 1.00 62.22 89 GLN A O 1
ATOM 713 N N . GLU A 1 90 ? 20.195 35.774 34.565 1.00 63.72 90 GLU A N 1
ATOM 714 C CA . GLU A 1 90 ? 21.555 35.494 35.022 1.00 63.72 90 GLU A CA 1
ATOM 715 C C . GLU A 1 90 ? 22.107 36.716 35.752 1.00 63.72 90 GLU A C 1
ATOM 717 O O . GLU A 1 90 ? 22.231 37.811 35.202 1.00 63.72 90 GLU A O 1
ATOM 722 N N . LEU A 1 91 ? 22.382 36.496 37.042 1.00 63.06 91 LEU A N 1
ATOM 723 C CA . LEU A 1 91 ? 23.224 37.332 37.879 1.00 63.06 91 LEU A CA 1
ATOM 724 C C . LEU A 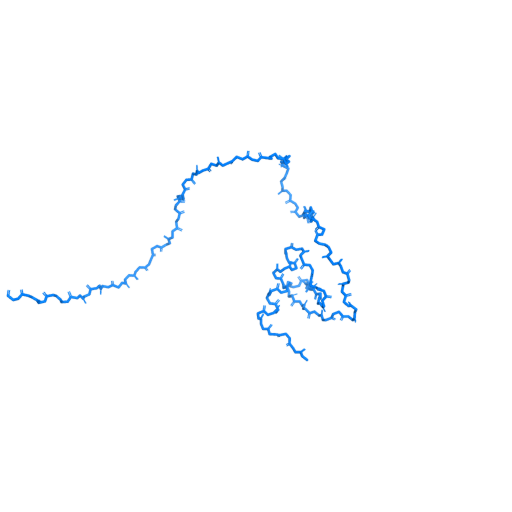1 91 ? 24.575 37.526 37.193 1.00 63.06 91 LEU A C 1
ATOM 726 O O . LEU A 1 91 ? 25.241 36.547 36.867 1.00 63.06 91 LEU A O 1
ATOM 730 N N . ILE A 1 92 ? 25.048 38.767 37.136 1.00 63.06 92 ILE A N 1
ATOM 731 C CA . ILE A 1 92 ? 26.480 39.023 37.025 1.00 63.06 92 ILE A CA 1
ATOM 732 C C . ILE A 1 92 ? 26.870 39.906 38.203 1.00 63.06 92 ILE A C 1
ATOM 734 O O . ILE A 1 92 ? 26.574 41.098 38.251 1.00 63.06 92 ILE A O 1
ATOM 738 N N . ALA A 1 93 ? 27.497 39.269 39.188 1.00 55.12 93 ALA A N 1
ATOM 739 C CA . ALA A 1 93 ? 28.300 39.932 40.197 1.00 55.12 93 ALA A CA 1
ATOM 740 C C . ALA A 1 93 ? 29.662 40.288 39.585 1.00 55.12 93 ALA A C 1
ATOM 742 O O . ALA A 1 93 ? 30.290 39.447 38.945 1.00 55.12 93 ALA A O 1
ATOM 743 N N . SER A 1 94 ? 30.120 41.518 39.793 1.00 54.41 94 SER A N 1
ATOM 744 C CA . SER A 1 94 ? 31.514 41.974 39.656 1.00 54.41 94 SER A CA 1
ATOM 745 C C . SER A 1 94 ? 31.582 43.289 40.445 1.00 54.41 94 SER A C 1
ATOM 747 O O . SER A 1 94 ? 30.927 44.249 40.052 1.00 54.41 94 SER A O 1
ATOM 749 N N . SER A 1 95 ? 31.934 43.215 41.734 1.00 51.16 95 SER A N 1
ATOM 750 C CA . SER A 1 95 ? 33.270 43.506 42.299 1.00 51.16 95 SER A CA 1
ATOM 751 C C . SER A 1 95 ? 33.574 44.995 42.384 1.00 51.16 95 SER A C 1
ATOM 753 O O . SER A 1 95 ? 33.654 45.643 41.323 1.00 51.16 95 SER A O 1
#

Organism: Trichomonas vaginalis (strain ATCC PRA-98 / G3) (NCBI:txid412133)

Secondary structure (DSSP, 8-state):
-PPPHHHHHHHHHHHHTT---SSEEEEE-TTS-EEEEE-SS---------------S--------------------------------------

Sequence (95 aa):
MSLSKSERESIILNDARGIQHPFYYVSQSKDGKIYIRKRKVPLANAESDNIKVYGKGEVHEAHVKPSIQTEKSIEPEEKKPDVLSITNQELIASS